Protein AF-A0A8T3BP87-F1 (afdb_monomer)

Solvent-accessible surface area (backbone atoms only — not comparable to full-atom values): 8885 Å² total; per-residue (Å²): 131,58,78,63,38,77,71,36,79,72,43,62,75,52,90,51,88,83,46,49,56,60,69,46,53,50,45,48,49,51,50,38,50,46,44,15,36,60,23,43,55,76,64,40,31,77,80,63,42,94,50,55,74,57,19,2,30,61,38,11,56,74,71,75,39,43,70,34,3,52,50,24,36,51,48,32,53,51,50,48,52,49,54,50,50,51,49,54,54,51,51,50,51,50,53,54,55,47,45,76,78,42,85,80,66,79,54,71,74,47,60,72,61,37,54,42,72,80,71,72,44,71,96,67,64,73,67,73,81,76,49,75,87,49,60,91,81,73,55,71,95,72,69,65,69,68,63,62,64,77,73,109

InterPro domains:
  IPR001905 Ammonium transporter [PTHR43029] (1-136)
  IPR024041 Ammonium transporter AmtB-like domain [PF00909] (8-124)
  IPR029020 Ammonium/urea transporter [G3DSA:1.10.3430.10] (1-128)

Radius of gyration: 25.68 Å; Cα contacts (8 Å, |Δi|>4): 121; chains: 1; bounding box: 67×38×53 Å

Sequence (152 aa):
MMVLHKRIRFLKKIDDTLAIFHTHGVAGALGGLLMGLLADSKLTKLFFGDDPKFIGLVFGLKDGRVGAGFRQMGLQVVGILFVVALNVVVTTAICVGIRMVVELRLREEELVVGDDAIHGEDVYAVWGDGETYERSVHGHEGFDEVKDEEMM

Secondary structure (DSSP, 8-state):
--HHHHH-TTGGGS--TTSHIIIIIIHHHHHHHHHHHH--HHHHHHHH-S-GGG--HHHHHHTT-HHHHHHHHHHHHHHHHHHHHHHHHHHHHHHHHHHTTS-SS--HHHHHHTHHHHHS--SS-TTTTS----HHHH--TTSSHHHHHTT-

Organism: Dendrobium nobile (NCBI:txid94219)

Structure (mmCIF, N/CA/C/O backbone):
data_AF-A0A8T3BP87-F1
#
_entry.id   AF-A0A8T3BP87-F1
#
loop_
_atom_site.group_PDB
_atom_site.id
_atom_site.type_symbol
_atom_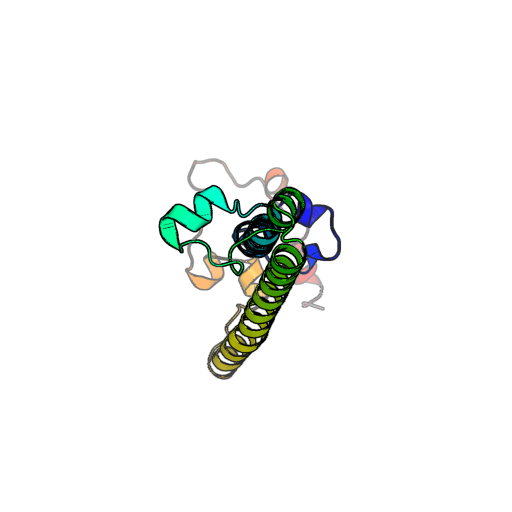site.label_atom_id
_atom_site.label_alt_id
_atom_site.label_comp_id
_atom_site.label_asym_id
_atom_site.label_entity_id
_atom_site.label_seq_id
_atom_site.pdbx_PDB_ins_code
_atom_site.Cartn_x
_atom_site.Cartn_y
_atom_site.Cartn_z
_atom_site.occupancy
_atom_site.B_iso_or_equiv
_atom_site.auth_seq_id
_atom_site.auth_comp_id
_atom_site.auth_asym_id
_atom_site.auth_atom_id
_atom_site.pdbx_PDB_model_num
ATOM 1 N N . MET A 1 1 ? 16.707 7.776 -2.586 1.00 63.88 1 MET A N 1
ATOM 2 C CA . MET A 1 1 ? 16.443 6.645 -1.657 1.00 63.88 1 MET A CA 1
ATOM 3 C C . MET A 1 1 ? 16.227 7.141 -0.221 1.00 63.88 1 MET A C 1
ATOM 5 O O . MET A 1 1 ? 17.088 7.843 0.306 1.00 63.88 1 MET A O 1
ATOM 9 N N . MET A 1 2 ? 15.104 6.789 0.419 1.00 75.06 2 MET A N 1
ATOM 10 C CA . MET A 1 2 ? 14.774 7.221 1.793 1.00 75.06 2 MET A CA 1
ATOM 11 C C . MET A 1 2 ? 15.755 6.688 2.858 1.00 75.06 2 MET A C 1
ATOM 13 O O . MET A 1 2 ? 16.370 5.635 2.683 1.00 75.06 2 MET A O 1
ATOM 17 N N . VAL A 1 3 ? 15.841 7.359 4.016 1.00 82.00 3 VAL A N 1
ATOM 18 C CA . VAL A 1 3 ? 16.720 6.962 5.143 1.00 82.00 3 VAL A CA 1
ATOM 19 C C . VAL A 1 3 ? 16.483 5.509 5.578 1.00 82.00 3 VAL A C 1
ATOM 21 O O . VAL A 1 3 ? 17.438 4.770 5.817 1.00 82.00 3 VAL A O 1
ATOM 24 N N . LEU A 1 4 ? 15.221 5.071 5.632 1.00 78.69 4 LEU A N 1
ATOM 25 C CA . LEU A 1 4 ? 14.865 3.711 6.045 1.00 78.69 4 LEU A CA 1
ATOM 26 C C . LEU A 1 4 ? 15.260 2.652 4.999 1.00 78.69 4 LEU A C 1
ATOM 28 O O . LEU A 1 4 ? 15.739 1.577 5.361 1.00 78.69 4 LEU A O 1
ATOM 32 N N . HIS A 1 5 ? 15.156 2.990 3.710 1.00 81.50 5 HIS A N 1
ATOM 33 C CA . HIS A 1 5 ? 15.584 2.135 2.599 1.00 81.50 5 HIS A CA 1
ATOM 34 C C . HIS A 1 5 ? 17.097 1.863 2.636 1.00 81.50 5 HIS A C 1
ATOM 36 O O . HIS A 1 5 ? 17.538 0.765 2.311 1.00 81.50 5 HIS A O 1
ATOM 42 N N . LYS A 1 6 ? 17.902 2.813 3.134 1.00 80.75 6 LYS A N 1
ATOM 43 C CA . LYS A 1 6 ? 19.348 2.607 3.332 1.00 80.75 6 LYS A CA 1
ATOM 44 C C . LYS A 1 6 ? 19.668 1.629 4.470 1.00 80.75 6 LYS A C 1
ATOM 46 O O . LYS A 1 6 ? 20.697 0.955 4.418 1.00 80.75 6 LYS A O 1
ATOM 51 N N . ARG A 1 7 ? 18.804 1.540 5.489 1.00 85.88 7 ARG A N 1
ATOM 52 C CA . ARG A 1 7 ? 19.046 0.761 6.719 1.00 85.88 7 ARG A CA 1
ATOM 53 C C . ARG A 1 7 ? 18.445 -0.646 6.694 1.00 85.88 7 ARG A C 1
ATOM 55 O O . ARG A 1 7 ? 19.005 -1.545 7.312 1.00 85.88 7 ARG A O 1
ATOM 62 N N . ILE A 1 8 ? 17.339 -0.864 5.981 1.00 87.88 8 ILE A N 1
ATOM 63 C CA . ILE A 1 8 ? 16.624 -2.149 5.976 1.00 87.88 8 ILE A CA 1
ATOM 64 C C . ILE A 1 8 ? 16.945 -2.936 4.700 1.00 87.88 8 ILE A C 1
ATOM 66 O O . ILE A 1 8 ? 16.609 -2.511 3.599 1.00 87.88 8 ILE A O 1
ATOM 70 N N . ARG A 1 9 ? 17.541 -4.132 4.846 1.00 87.94 9 ARG A N 1
ATOM 71 C CA . ARG A 1 9 ? 17.940 -5.002 3.715 1.00 87.94 9 ARG A CA 1
ATOM 72 C C . ARG A 1 9 ? 16.800 -5.330 2.752 1.00 87.94 9 ARG A C 1
ATOM 74 O O . ARG A 1 9 ? 17.039 -5.412 1.556 1.00 87.94 9 ARG A O 1
ATOM 81 N N . PHE A 1 10 ? 15.591 -5.543 3.264 1.00 85.31 10 PHE A N 1
ATOM 82 C CA . PHE A 1 10 ? 14.427 -5.839 2.430 1.00 85.31 10 PHE A CA 1
ATOM 83 C C . PHE A 1 10 ? 14.032 -4.642 1.557 1.00 85.31 10 PHE A C 1
ATOM 85 O O . PHE A 1 10 ? 13.843 -4.801 0.358 1.00 85.31 10 PHE A O 1
ATOM 92 N N . LEU A 1 11 ? 14.001 -3.439 2.138 1.00 82.88 11 LEU A N 1
ATOM 93 C CA . LEU A 1 11 ? 13.643 -2.218 1.417 1.00 82.88 11 LEU A CA 1
ATOM 94 C C . LEU A 1 11 ? 14.664 -1.856 0.333 1.00 82.88 11 LEU A C 1
ATOM 96 O O . LEU A 1 11 ? 14.293 -1.241 -0.652 1.00 82.88 11 LEU A O 1
ATOM 100 N N . LYS A 1 12 ? 15.924 -2.301 0.435 1.00 84.88 12 LYS A N 1
ATOM 101 C CA . LYS A 1 12 ? 16.904 -2.141 -0.657 1.00 84.88 12 LYS A CA 1
ATOM 102 C C . LYS A 1 12 ? 16.531 -2.867 -1.950 1.00 84.88 12 LYS A C 1
ATOM 104 O O . LYS A 1 12 ? 17.091 -2.546 -2.987 1.00 84.88 12 LYS A O 1
ATOM 109 N N . LYS A 1 13 ? 15.629 -3.849 -1.886 1.00 84.94 13 LYS A N 1
ATOM 110 C CA . LYS A 1 13 ? 15.122 -4.564 -3.064 1.00 84.94 13 LYS A CA 1
ATOM 111 C C . LYS A 1 13 ? 13.893 -3.896 -3.683 1.00 84.94 13 LYS A C 1
ATOM 113 O O . LYS A 1 13 ? 13.414 -4.372 -4.705 1.00 84.94 13 LYS A O 1
ATOM 118 N N . ILE A 1 14 ? 13.354 -2.863 -3.038 1.00 83.69 14 ILE A N 1
ATOM 119 C CA . ILE A 1 14 ? 12.188 -2.124 -3.509 1.00 83.69 14 ILE A CA 1
ATOM 120 C C . ILE A 1 14 ? 12.693 -0.815 -4.102 1.00 83.69 14 ILE A C 1
ATOM 122 O O . ILE A 1 14 ? 13.243 0.028 -3.391 1.00 83.69 14 ILE A O 1
ATOM 126 N N . ASP A 1 15 ? 12.504 -0.665 -5.407 1.00 83.94 15 ASP A N 1
ATOM 127 C CA . ASP A 1 15 ? 12.805 0.571 -6.116 1.00 83.94 15 ASP A CA 1
ATOM 128 C C . ASP A 1 15 ? 11.631 1.556 -5.977 1.00 83.94 15 ASP A C 1
ATOM 130 O O . ASP A 1 15 ? 10.726 1.618 -6.806 1.00 83.94 15 ASP A O 1
ATOM 134 N N . ASP A 1 16 ? 11.590 2.258 -4.840 1.00 85.06 16 ASP A N 1
ATOM 135 C CA . ASP A 1 16 ? 10.548 3.233 -4.491 1.00 85.06 16 ASP A CA 1
ATOM 136 C C . ASP A 1 16 ? 10.978 4.658 -4.888 1.00 85.06 16 ASP A C 1
ATOM 138 O O . ASP A 1 16 ? 11.318 5.489 -4.037 1.00 85.06 16 ASP A O 1
ATOM 142 N N . THR A 1 17 ? 11.015 4.921 -6.197 1.00 84.12 17 THR A N 1
ATOM 143 C CA . THR A 1 17 ? 11.550 6.157 -6.806 1.00 84.12 17 THR A CA 1
ATOM 144 C C . THR A 1 17 ? 10.897 7.432 -6.266 1.00 84.12 17 THR A C 1
ATOM 146 O O . THR A 1 17 ? 11.592 8.387 -5.921 1.00 84.12 17 THR A O 1
ATOM 149 N N . LEU A 1 1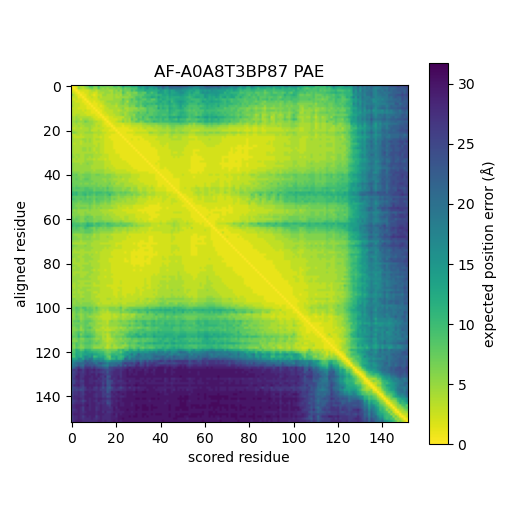8 ? 9.570 7.423 -6.116 1.00 87.00 18 LEU A N 1
ATOM 150 C CA . LEU A 1 18 ? 8.763 8.558 -5.647 1.00 87.00 18 LEU A CA 1
ATOM 151 C C . LEU A 1 18 ? 8.263 8.397 -4.200 1.00 87.00 18 LEU A C 1
ATOM 153 O O . LEU A 1 18 ? 7.347 9.100 -3.775 1.00 87.00 18 LEU A O 1
ATOM 157 N N . ALA A 1 19 ? 8.852 7.475 -3.430 1.00 88.31 19 ALA A N 1
ATOM 158 C CA . ALA A 1 19 ? 8.443 7.159 -2.058 1.00 88.31 19 ALA A CA 1
ATOM 159 C C . ALA A 1 19 ? 6.958 6.742 -1.911 1.00 88.31 19 ALA A C 1
ATOM 161 O O . ALA A 1 19 ? 6.367 6.909 -0.837 1.00 88.31 19 ALA A O 1
ATOM 162 N N . ILE A 1 20 ? 6.330 6.227 -2.974 1.00 90.69 20 ILE A N 1
ATOM 163 C CA . ILE A 1 20 ? 4.905 5.867 -3.033 1.00 90.69 20 ILE A CA 1
ATOM 164 C C . ILE A 1 20 ? 4.612 4.705 -2.085 1.00 90.69 20 ILE A C 1
ATOM 166 O O . ILE A 1 20 ? 3.613 4.739 -1.360 1.00 90.69 20 ILE A O 1
ATOM 170 N N . PHE A 1 21 ? 5.484 3.697 -2.023 1.00 88.69 21 PHE A N 1
ATOM 171 C CA . PHE A 1 21 ? 5.258 2.544 -1.151 1.00 88.69 21 PHE A CA 1
ATOM 172 C C . PHE A 1 21 ? 5.197 2.962 0.324 1.00 88.69 21 PHE A C 1
ATOM 174 O O . PHE A 1 21 ? 4.282 2.560 1.046 1.00 88.69 21 PHE A O 1
ATOM 181 N N . HIS A 1 22 ? 6.117 3.821 0.770 1.00 86.69 22 HIS A N 1
ATOM 182 C CA . HIS A 1 22 ? 6.098 4.337 2.140 1.00 86.69 22 HIS A CA 1
ATOM 183 C C . HIS A 1 22 ? 4.919 5.292 2.395 1.00 86.69 22 HIS A C 1
ATOM 185 O O . HIS A 1 22 ? 4.183 5.130 3.370 1.00 86.69 22 HIS A O 1
ATOM 191 N N . THR A 1 23 ? 4.744 6.300 1.538 1.00 91.44 23 THR A N 1
ATOM 192 C CA . THR A 1 23 ? 3.786 7.395 1.779 1.00 91.44 23 THR A CA 1
ATOM 193 C C . THR A 1 23 ? 2.332 7.013 1.528 1.00 91.44 23 THR A C 1
ATOM 195 O O . THR A 1 23 ? 1.452 7.634 2.112 1.00 91.44 23 THR A O 1
ATOM 198 N N . HIS A 1 24 ? 2.069 5.988 0.717 1.00 93.81 24 HIS A N 1
ATOM 199 C CA . HIS A 1 24 ? 0.713 5.542 0.397 1.00 93.81 24 HIS A CA 1
ATOM 200 C C . HIS A 1 24 ? 0.461 4.127 0.913 1.00 93.81 24 HIS A C 1
ATOM 202 O O . HIS A 1 24 ? -0.486 3.913 1.665 1.00 93.81 24 HIS A O 1
ATOM 208 N N . GLY A 1 25 ? 1.324 3.165 0.567 1.00 93.00 25 GLY A N 1
ATOM 209 C CA . GLY A 1 25 ? 1.143 1.760 0.946 1.00 93.00 25 GLY A CA 1
ATOM 210 C C . GLY A 1 25 ? 1.192 1.546 2.461 1.00 93.00 25 GLY A C 1
ATOM 211 O O . GLY A 1 25 ? 0.216 1.102 3.070 1.00 93.00 25 GLY A O 1
ATOM 212 N N . VAL A 1 26 ? 2.315 1.908 3.087 1.00 92.44 26 VAL A N 1
ATOM 213 C CA . VAL A 1 26 ? 2.504 1.760 4.541 1.00 92.44 26 VAL A CA 1
ATOM 214 C C . VAL A 1 26 ? 1.577 2.697 5.316 1.00 92.44 26 VAL A C 1
ATOM 216 O O . VAL A 1 26 ? 0.913 2.259 6.258 1.00 92.44 26 VAL A O 1
ATOM 219 N N . ALA A 1 27 ? 1.488 3.967 4.911 1.00 94.94 27 ALA A N 1
ATOM 220 C CA . ALA A 1 27 ? 0.622 4.942 5.572 1.00 94.94 27 ALA A CA 1
ATOM 221 C C . ALA A 1 27 ? -0.866 4.552 5.501 1.00 94.94 27 ALA A C 1
ATOM 223 O O . ALA A 1 27 ? -1.572 4.641 6.505 1.00 94.94 27 ALA A O 1
ATOM 224 N N . GLY A 1 28 ? -1.336 4.065 4.350 1.00 97.06 28 GLY A N 1
ATOM 225 C CA . GLY A 1 28 ? -2.710 3.604 4.157 1.00 97.06 28 GLY A CA 1
ATOM 226 C C . GLY A 1 28 ? -3.040 2.375 5.002 1.00 97.06 28 GLY A C 1
ATOM 227 O O . GLY A 1 28 ? -4.081 2.347 5.660 1.00 97.06 28 GLY A O 1
ATOM 228 N N . ALA A 1 29 ? -2.136 1.391 5.064 1.00 97.75 29 ALA A N 1
ATOM 229 C CA . ALA A 1 29 ? -2.307 0.223 5.928 1.00 97.75 29 ALA A CA 1
ATOM 230 C C . ALA A 1 29 ? -2.372 0.620 7.412 1.00 97.75 29 ALA A C 1
ATOM 232 O O . ALA A 1 29 ? -3.270 0.182 8.134 1.00 97.75 29 ALA A O 1
ATOM 233 N N . LEU A 1 30 ? -1.470 1.501 7.860 1.00 98.00 30 LEU A N 1
ATOM 234 C CA . LEU A 1 30 ? -1.492 2.031 9.223 1.00 98.00 30 LEU A CA 1
ATOM 235 C C . LEU A 1 30 ? -2.798 2.782 9.513 1.00 98.00 30 LEU A C 1
ATOM 237 O O . LEU A 1 30 ? -3.420 2.538 10.544 1.00 98.00 30 LEU A O 1
ATOM 241 N N . GLY A 1 31 ? -3.251 3.643 8.599 1.00 98.06 31 GLY A N 1
ATOM 242 C CA . GLY A 1 31 ? -4.526 4.352 8.722 1.00 98.06 31 GLY A CA 1
ATOM 243 C C . GLY A 1 31 ? -5.721 3.400 8.832 1.00 98.06 31 GLY A C 1
ATOM 244 O O . GLY A 1 31 ? -6.578 3.582 9.697 1.00 98.06 31 GLY A O 1
ATOM 245 N N . GLY A 1 32 ? -5.745 2.335 8.026 1.00 97.75 32 GLY A N 1
ATOM 246 C CA . GLY A 1 32 ? -6.765 1.289 8.095 1.00 97.75 32 GLY A CA 1
ATOM 247 C C . GLY A 1 32 ? -6.791 0.577 9.451 1.00 97.75 32 GLY A C 1
ATOM 248 O O . GLY A 1 32 ? -7.861 0.434 10.047 1.00 97.75 32 GLY A O 1
ATOM 249 N N . LEU A 1 33 ? -5.627 0.188 9.977 1.00 98.31 33 LEU A N 1
ATOM 250 C CA . LEU A 1 33 ? -5.513 -0.430 11.303 1.00 98.31 33 LEU A CA 1
ATOM 251 C C . LEU A 1 33 ? -5.942 0.523 12.424 1.00 98.31 33 LEU A C 1
ATOM 253 O O . LEU A 1 33 ? -6.680 0.124 13.325 1.00 98.31 33 LEU A O 1
ATOM 257 N N . LEU A 1 34 ? -5.525 1.790 12.354 1.00 98.25 34 LEU A N 1
ATOM 258 C CA . LEU A 1 34 ? -5.916 2.812 13.324 1.00 98.25 34 LEU A CA 1
ATOM 259 C C . LEU A 1 34 ? -7.422 3.071 13.298 1.00 98.25 34 LEU A C 1
ATOM 261 O O . LEU A 1 34 ? -8.011 3.230 14.363 1.00 98.25 34 LEU A O 1
ATOM 265 N N . MET A 1 35 ? -8.067 3.044 12.128 1.00 96.81 35 MET A N 1
ATOM 266 C CA . MET A 1 35 ? -9.528 3.117 12.039 1.00 96.81 35 MET A CA 1
ATOM 267 C C . MET A 1 35 ? -10.176 1.937 12.772 1.00 96.81 35 MET A C 1
ATOM 269 O O . MET A 1 35 ? -11.046 2.140 13.618 1.00 96.81 35 MET A O 1
ATOM 273 N N . GLY A 1 36 ? -9.699 0.712 12.532 1.00 97.06 36 GLY A N 1
ATOM 274 C CA . GLY A 1 36 ? -10.208 -0.477 13.221 1.00 97.06 36 GLY A CA 1
ATOM 275 C C . GLY A 1 36 ? -10.048 -0.414 14.740 1.00 97.06 36 GLY A C 1
ATOM 276 O O . GLY A 1 36 ? -10.853 -0.982 15.477 1.00 97.06 36 GLY A O 1
ATOM 277 N N . LEU A 1 37 ? -9.035 0.307 15.219 1.00 97.81 37 LEU A N 1
ATOM 278 C CA . LEU A 1 37 ? -8.741 0.455 16.638 1.00 97.81 37 LEU A CA 1
ATOM 279 C C . LEU A 1 37 ? -9.531 1.603 17.285 1.00 97.81 37 LEU A C 1
ATOM 281 O O . LEU A 1 37 ? -10.042 1.443 18.394 1.00 97.81 37 LEU A O 1
ATOM 285 N N . LEU A 1 38 ? -9.624 2.749 16.608 1.00 97.69 38 LEU A N 1
ATOM 286 C CA . LEU A 1 38 ? -9.998 4.043 17.187 1.00 97.69 38 LEU A CA 1
ATOM 287 C C . LEU A 1 38 ? -11.306 4.626 16.637 1.00 97.69 38 LEU A C 1
ATOM 289 O O . LEU A 1 38 ? -11.629 5.766 16.962 1.00 97.69 38 LEU A O 1
ATOM 293 N N . ALA A 1 39 ? -12.069 3.896 15.823 1.00 96.81 39 ALA A N 1
ATOM 294 C CA . ALA A 1 39 ? -13.374 4.380 15.382 1.00 96.81 39 ALA A CA 1
ATOM 295 C C . ALA A 1 39 ? -14.330 4.565 16.580 1.00 96.81 39 ALA A C 1
ATOM 297 O O . ALA A 1 39 ? -14.766 3.600 17.211 1.00 96.81 39 ALA A O 1
ATOM 298 N N . ASP A 1 40 ? -14.620 5.827 16.904 1.00 95.88 40 ASP A N 1
ATOM 299 C CA . ASP A 1 40 ? -15.470 6.229 18.025 1.00 95.88 40 ASP A CA 1
ATOM 300 C C . ASP A 1 40 ? -16.950 6.000 17.682 1.00 95.88 40 ASP A C 1
ATOM 302 O O . ASP A 1 40 ? -17.457 6.481 16.662 1.00 95.88 40 ASP A O 1
ATOM 306 N N . SER A 1 41 ? -17.658 5.272 18.544 1.00 93.38 41 SER A N 1
ATOM 307 C CA . SER A 1 41 ? -19.083 4.962 18.398 1.00 93.38 41 SER A CA 1
ATOM 308 C C . SER A 1 41 ? -19.964 6.216 18.373 1.00 93.38 41 SER A C 1
ATOM 310 O O . SER A 1 41 ? -20.948 6.266 17.637 1.00 93.38 41 SER A O 1
ATOM 312 N N . LYS A 1 42 ? -19.607 7.269 19.118 1.00 94.19 42 LYS A N 1
ATOM 313 C CA . LYS A 1 42 ? -20.358 8.533 19.154 1.00 94.19 42 LYS A CA 1
ATOM 314 C C . LYS A 1 42 ? -20.220 9.296 17.847 1.00 94.19 42 LYS A C 1
ATOM 316 O O . LYS A 1 42 ? -21.207 9.845 17.370 1.00 94.19 42 LYS A O 1
ATOM 321 N N . LEU A 1 43 ? -19.015 9.319 17.274 1.00 94.88 43 LEU A N 1
ATOM 322 C CA . LEU A 1 43 ? -18.747 10.009 16.011 1.00 94.88 43 LEU A CA 1
ATOM 323 C C . LEU A 1 43 ? -19.344 9.251 14.827 1.00 94.88 43 LEU A C 1
ATOM 325 O O . LEU A 1 43 ? -20.004 9.844 13.980 1.00 94.88 43 LEU A O 1
ATOM 329 N N . THR A 1 44 ? -19.159 7.934 14.786 1.00 94.50 44 THR A N 1
ATOM 330 C CA . THR A 1 44 ? -19.698 7.087 13.710 1.00 94.50 44 THR A CA 1
ATOM 331 C C . THR A 1 44 ? -21.224 7.102 13.692 1.00 94.50 44 THR A C 1
ATOM 333 O O . THR A 1 44 ? -21.818 7.161 12.615 1.00 94.50 44 THR A O 1
ATOM 336 N N . LYS A 1 45 ? -21.866 7.198 14.862 1.00 94.75 45 LYS A N 1
ATOM 337 C CA . LYS A 1 45 ? -23.319 7.353 14.982 1.00 94.75 45 LYS A CA 1
ATOM 338 C C . LYS A 1 45 ? -23.887 8.606 14.320 1.00 94.75 45 LYS A C 1
ATOM 340 O O . LYS A 1 45 ? -25.031 8.563 13.873 1.00 94.75 45 LYS A O 1
ATOM 345 N N . LEU A 1 46 ? -23.110 9.685 14.207 1.00 95.75 46 LEU A N 1
ATOM 346 C CA . LEU A 1 46 ? -23.549 10.911 13.528 1.00 95.75 46 LEU A CA 1
ATOM 347 C C . LEU A 1 46 ? -23.800 10.695 12.029 1.00 95.75 46 LEU A C 1
ATOM 349 O O . LEU A 1 46 ? -24.640 11.381 11.455 1.00 95.75 46 LEU A O 1
ATOM 353 N N . PHE A 1 47 ? -23.099 9.743 11.408 1.00 93.50 47 PHE A N 1
ATOM 354 C CA . PHE A 1 47 ? -23.160 9.496 9.964 1.00 93.50 47 PHE A CA 1
ATOM 355 C C . PHE A 1 47 ? -23.851 8.180 9.606 1.00 93.50 47 PHE A C 1
ATOM 357 O O . PHE A 1 47 ? -24.499 8.088 8.567 1.00 93.50 47 PHE A O 1
ATOM 364 N N . PHE A 1 48 ? -23.723 7.163 10.460 1.00 93.31 48 PHE A N 1
ATOM 365 C CA . PHE A 1 48 ? -24.136 5.791 10.156 1.00 93.31 48 PHE A CA 1
ATOM 366 C C . PHE A 1 48 ? -25.177 5.228 11.134 1.00 93.31 48 PHE A C 1
ATOM 368 O O . PHE A 1 48 ? -25.554 4.062 11.027 1.00 93.31 48 PHE A O 1
ATOM 375 N N . GLY A 1 49 ? -25.661 6.036 12.084 1.00 92.38 49 GLY A N 1
ATOM 376 C CA . GLY A 1 49 ? -26.539 5.564 13.155 1.00 92.38 49 GLY A CA 1
ATOM 377 C C . GLY A 1 49 ? -25.827 4.612 14.124 1.00 92.38 49 GLY A C 1
ATOM 378 O O . GLY A 1 49 ? -24.609 4.467 14.101 1.00 92.38 49 GLY A O 1
ATOM 379 N N . ASP A 1 50 ? -26.575 3.955 15.013 1.00 91.44 50 ASP A N 1
ATOM 380 C CA . ASP A 1 50 ? -26.000 3.041 16.018 1.00 91.44 50 ASP A CA 1
ATOM 381 C C . ASP A 1 50 ? -25.647 1.655 15.432 1.00 91.44 50 ASP A C 1
ATOM 383 O O . ASP A 1 50 ? -25.969 0.623 16.020 1.00 91.44 50 ASP A O 1
ATOM 387 N N . ASP A 1 51 ? -25.032 1.614 14.242 1.00 93.31 51 ASP A N 1
ATOM 388 C CA . ASP A 1 51 ? -24.609 0.364 13.604 1.00 93.31 51 ASP A CA 1
ATOM 389 C C . ASP A 1 51 ? -23.289 -0.128 14.241 1.00 93.31 51 ASP A C 1
ATOM 391 O O . ASP A 1 51 ? -22.250 0.535 14.127 1.00 93.31 51 ASP A O 1
ATOM 395 N N . PRO A 1 52 ? -23.279 -1.312 14.888 1.00 90.94 52 PRO A N 1
ATOM 396 C CA . PRO A 1 52 ? -22.085 -1.851 15.535 1.00 90.94 52 PRO A CA 1
ATOM 397 C C . PRO A 1 52 ? -20.934 -2.120 14.559 1.00 90.94 52 PRO A C 1
ATOM 399 O O . PRO A 1 52 ? -19.793 -2.262 14.992 1.00 90.94 52 PRO A O 1
ATOM 402 N N . LYS A 1 53 ? -21.182 -2.183 13.247 1.00 93.81 53 LYS A N 1
ATOM 403 C CA . LYS A 1 53 ? -20.135 -2.435 12.250 1.00 93.81 53 LYS A CA 1
ATOM 404 C C . LYS A 1 53 ? -19.056 -1.360 12.219 1.00 93.81 53 LYS A C 1
ATOM 406 O O . LYS A 1 53 ? -17.965 -1.673 11.769 1.00 93.81 53 LYS A O 1
ATOM 411 N N . PHE A 1 54 ? -19.341 -0.138 12.660 1.00 94.62 54 PHE A N 1
ATOM 412 C CA . PHE A 1 54 ? -18.405 0.984 12.557 1.00 94.62 54 PHE A CA 1
ATOM 413 C C . PHE A 1 54 ? -17.661 1.280 13.863 1.00 94.62 54 PHE A C 1
ATOM 415 O O . PHE A 1 54 ? -16.965 2.284 13.951 1.00 94.62 54 PHE A O 1
ATOM 422 N N . ILE A 1 55 ? -17.774 0.420 14.876 1.00 96.50 55 ILE A N 1
ATOM 423 C CA . ILE A 1 55 ? -17.156 0.642 16.186 1.00 96.50 55 ILE A CA 1
ATOM 424 C C . ILE A 1 55 ? -15.755 0.027 16.215 1.00 96.50 55 ILE A C 1
ATOM 426 O O . ILE A 1 55 ? -15.589 -1.169 15.978 1.00 96.50 55 ILE A O 1
ATOM 430 N N . GLY A 1 56 ? -14.749 0.837 16.539 1.00 97.38 56 GLY A N 1
ATOM 431 C CA . GLY A 1 56 ? -13.362 0.398 16.678 1.00 97.38 56 GLY A CA 1
ATOM 432 C C . GLY A 1 56 ? -13.104 -0.310 18.007 1.00 97.38 56 GLY A C 1
ATOM 433 O O . GLY A 1 56 ? -13.856 -0.149 18.966 1.00 97.38 56 GLY A O 1
ATOM 434 N N . LEU A 1 57 ? -12.030 -1.095 18.098 1.00 97.56 57 LEU A N 1
ATOM 435 C CA . LEU A 1 57 ? -11.768 -1.969 19.248 1.00 97.56 57 LEU A CA 1
ATOM 436 C C . LEU A 1 57 ? -11.669 -1.237 20.596 1.00 97.56 57 LEU A C 1
ATOM 438 O O . LEU A 1 57 ? -12.249 -1.706 21.575 1.00 97.56 57 LEU A O 1
ATOM 442 N N . VAL A 1 58 ? -10.995 -0.086 20.665 1.00 97.50 58 VAL A N 1
ATOM 443 C CA . VAL A 1 58 ? -10.853 0.677 21.921 1.00 97.50 58 VAL A CA 1
ATOM 444 C C . VAL A 1 58 ? -12.210 1.159 22.430 1.00 97.50 58 VAL A C 1
ATOM 446 O O . VAL A 1 58 ? -12.488 1.074 23.625 1.00 97.50 58 VAL A O 1
ATOM 449 N N . PHE A 1 59 ? -13.070 1.642 21.536 1.00 95.75 59 PHE A N 1
ATOM 450 C CA . PHE A 1 59 ? -14.402 2.124 21.901 1.00 95.75 59 PHE A CA 1
ATOM 451 C C . PHE A 1 59 ? -15.384 0.973 22.114 1.00 95.75 59 PHE A C 1
ATOM 453 O O . PHE A 1 59 ? -16.161 1.008 23.058 1.00 95.75 59 PHE A O 1
ATOM 460 N N . GLY A 1 60 ? -15.263 -0.116 21.354 1.00 95.44 60 GLY A N 1
ATOM 461 C CA . GLY A 1 60 ? -15.994 -1.356 21.599 1.00 95.44 60 GLY A CA 1
ATOM 462 C C . GLY A 1 60 ? -15.711 -1.935 22.988 1.00 95.44 60 GLY A C 1
ATOM 463 O O . GLY A 1 60 ? -16.635 -2.405 23.646 1.00 95.44 60 GLY A O 1
ATOM 464 N N . LEU A 1 61 ? -14.469 -1.852 23.478 1.00 95.94 61 LEU A N 1
ATOM 465 C CA . LEU A 1 61 ? -14.123 -2.212 24.859 1.00 95.94 61 LEU A CA 1
ATOM 466 C C . LEU A 1 61 ? -14.781 -1.286 25.888 1.00 95.94 61 LEU A C 1
ATOM 468 O O . LEU A 1 61 ? -15.335 -1.773 26.871 1.00 95.94 61 LEU A O 1
ATOM 472 N N . LYS A 1 62 ? -14.759 0.030 25.652 1.00 95.06 62 LYS A N 1
ATOM 473 C CA . LYS A 1 62 ? -15.368 1.027 26.551 1.00 95.06 62 LYS A CA 1
ATOM 474 C C . LYS A 1 62 ? -16.894 0.926 26.620 1.00 95.06 62 LYS A C 1
ATOM 476 O O . LYS A 1 62 ? -17.458 1.073 27.698 1.00 95.06 62 LYS A O 1
ATOM 481 N N . ASP A 1 63 ? -17.541 0.640 25.496 1.00 91.50 63 ASP A N 1
ATOM 482 C CA . ASP A 1 63 ? -19.002 0.632 25.363 1.00 91.50 63 ASP A CA 1
ATOM 483 C C . ASP A 1 63 ? -19.623 -0.752 25.637 1.00 91.50 63 ASP A C 1
ATOM 485 O O . ASP A 1 63 ? -20.821 -0.951 25.431 1.00 91.50 63 ASP A O 1
ATOM 489 N N . GLY A 1 64 ? -18.821 -1.743 26.049 1.00 93.50 64 GLY A N 1
ATOM 490 C CA . GLY A 1 64 ? -19.282 -3.119 26.279 1.00 93.50 64 GLY A CA 1
ATOM 491 C C . GLY A 1 64 ? -19.632 -3.892 24.998 1.00 93.50 64 GLY A C 1
ATOM 492 O O . GLY A 1 64 ? -20.267 -4.943 25.054 1.00 93.50 64 GLY A O 1
ATOM 493 N N . ARG A 1 65 ? -19.205 -3.402 23.829 1.00 94.06 65 ARG A N 1
ATOM 494 C CA . ARG A 1 65 ? -19.440 -3.972 22.489 1.00 94.06 65 ARG A CA 1
ATOM 495 C C . ARG A 1 65 ? -18.159 -4.567 21.895 1.00 94.06 65 ARG A C 1
ATOM 497 O O . ARG A 1 65 ? -17.835 -4.364 20.726 1.00 94.06 65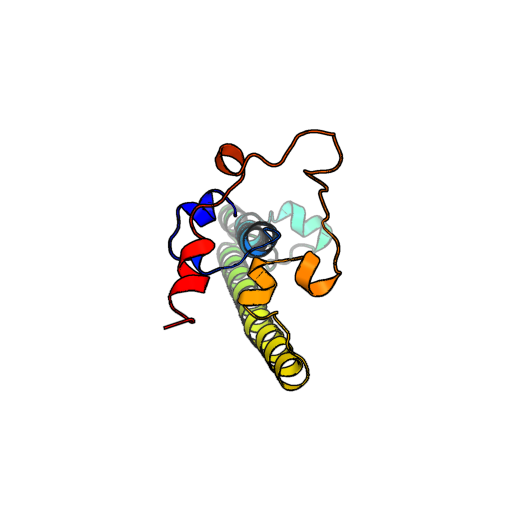 ARG A O 1
ATOM 504 N N . VAL A 1 66 ? -17.418 -5.327 22.697 1.00 94.62 66 VAL A N 1
ATOM 505 C CA . VAL A 1 66 ? -16.077 -5.839 22.352 1.00 94.62 66 VAL A CA 1
ATOM 506 C C . VAL A 1 66 ? -16.068 -6.657 21.055 1.00 94.62 66 VAL A C 1
ATOM 508 O O . VAL A 1 66 ? -15.173 -6.501 20.226 1.00 94.62 66 VAL A O 1
ATOM 511 N N . GLY A 1 67 ? -17.095 -7.487 20.841 1.00 96.12 67 GLY A N 1
ATOM 512 C CA . GLY A 1 67 ? -17.225 -8.294 19.623 1.00 96.12 67 GLY A CA 1
ATOM 513 C C . GLY A 1 67 ? -17.336 -7.454 18.346 1.00 96.12 67 GLY A C 1
ATOM 514 O O . GLY A 1 67 ? -16.780 -7.829 17.316 1.00 96.12 67 GLY A O 1
ATOM 515 N N . ALA A 1 68 ? -17.983 -6.287 18.422 1.00 95.50 68 ALA A N 1
ATOM 516 C CA . ALA A 1 68 ? -18.064 -5.342 17.311 1.00 95.50 68 ALA A CA 1
ATOM 517 C C . ALA A 1 68 ? -16.680 -4.761 16.977 1.00 95.50 68 ALA A C 1
ATOM 519 O O . ALA A 1 68 ? -16.270 -4.762 15.817 1.00 95.50 68 ALA A O 1
ATOM 520 N N . GLY A 1 69 ? -15.925 -4.389 18.014 1.00 96.81 69 GLY A N 1
ATOM 521 C CA . GLY A 1 69 ? -14.555 -3.900 17.900 1.00 96.81 69 GLY A CA 1
ATOM 522 C C . GLY A 1 69 ? -13.580 -4.905 17.277 1.00 96.81 69 GLY A C 1
ATOM 523 O O . GLY A 1 69 ? -12.841 -4.568 16.352 1.00 96.81 69 GLY A O 1
ATOM 524 N N . PHE A 1 70 ? -13.597 -6.165 17.729 1.00 97.31 70 PHE A N 1
ATOM 525 C CA . PHE A 1 70 ? -12.766 -7.222 17.131 1.00 97.31 70 PHE A CA 1
ATOM 526 C C . PHE A 1 70 ? -13.157 -7.518 15.686 1.00 97.31 70 PHE A C 1
ATOM 528 O O . PHE A 1 70 ? -12.281 -7.687 14.836 1.00 97.31 70 PHE A O 1
ATOM 535 N N . ARG A 1 71 ? -14.462 -7.549 15.393 1.00 97.25 71 ARG A N 1
ATOM 536 C CA . ARG A 1 71 ? -14.953 -7.702 14.023 1.00 97.25 71 ARG A CA 1
ATOM 537 C C . ARG A 1 71 ? -14.421 -6.579 13.134 1.00 97.25 71 ARG A C 1
ATOM 539 O O . ARG A 1 71 ? -13.962 -6.869 12.033 1.00 97.25 71 ARG A O 1
ATOM 546 N N . GLN A 1 72 ? -14.444 -5.333 13.604 1.00 97.44 72 GLN A N 1
ATOM 547 C CA . GLN A 1 72 ? -13.952 -4.200 12.827 1.00 97.44 72 GLN A CA 1
ATOM 548 C C . GLN A 1 72 ? -12.441 -4.280 12.583 1.00 97.44 72 GLN A C 1
ATOM 550 O O . GLN A 1 72 ? -12.008 -4.135 11.445 1.00 97.44 72 GLN A O 1
ATOM 555 N N . MET A 1 73 ? -11.639 -4.620 13.596 1.00 97.62 73 MET A N 1
ATOM 556 C CA . MET A 1 73 ? -10.205 -4.892 13.407 1.00 97.62 73 MET A CA 1
ATOM 557 C C . MET A 1 73 ? -9.950 -5.985 12.361 1.00 97.62 73 MET A C 1
ATOM 559 O O . MET A 1 73 ? -9.118 -5.807 11.471 1.00 97.62 73 MET A O 1
ATOM 563 N N . GLY A 1 74 ? -10.688 -7.096 12.438 1.00 97.50 74 GLY A N 1
ATOM 564 C CA . GLY A 1 74 ? -10.577 -8.189 11.473 1.00 97.50 74 GLY A CA 1
ATOM 565 C C . GLY A 1 74 ? -10.909 -7.746 10.048 1.00 97.50 74 GLY A C 1
ATOM 566 O O . GLY A 1 74 ? -10.169 -8.063 9.120 1.00 97.50 74 GLY A O 1
ATOM 567 N N . LEU A 1 75 ? -11.973 -6.959 9.872 1.00 97.81 75 LEU A N 1
ATOM 568 C CA . LEU A 1 75 ? -12.360 -6.429 8.563 1.00 97.81 75 LEU A CA 1
ATOM 569 C C . LEU A 1 75 ? -11.320 -5.468 7.985 1.00 97.81 75 LEU A C 1
ATOM 571 O O . LEU A 1 75 ? -11.041 -5.553 6.792 1.00 97.81 75 LEU A O 1
ATOM 575 N N . GLN A 1 76 ? -10.702 -4.615 8.805 1.00 98.19 76 GLN A N 1
ATOM 576 C CA . GLN A 1 76 ? -9.629 -3.735 8.334 1.00 98.19 76 GLN A CA 1
ATOM 577 C C . GLN A 1 76 ? -8.418 -4.540 7.851 1.00 98.19 76 GLN A C 1
ATOM 579 O O . GLN A 1 76 ? -7.877 -4.246 6.787 1.00 98.19 76 GLN A O 1
ATOM 584 N N . VAL A 1 77 ? -8.027 -5.596 8.573 1.00 98.38 77 VAL A N 1
ATOM 585 C CA . VAL A 1 77 ? -6.935 -6.486 8.146 1.00 98.38 77 VAL A CA 1
ATOM 586 C C . VAL A 1 77 ? -7.287 -7.206 6.843 1.00 98.38 77 VAL A C 1
ATOM 588 O O . VAL A 1 77 ? -6.484 -7.200 5.911 1.00 98.38 77 VAL A O 1
ATOM 591 N N . VAL A 1 78 ? -8.488 -7.784 6.743 1.00 98.50 78 VAL A N 1
ATOM 592 C CA . VAL A 1 78 ? -8.951 -8.458 5.518 1.00 98.50 78 VAL A CA 1
ATOM 593 C C . VAL A 1 78 ? -8.992 -7.487 4.339 1.00 98.50 78 VAL A C 1
ATOM 595 O O . VAL A 1 78 ? -8.529 -7.834 3.257 1.00 98.50 78 VAL A O 1
ATOM 598 N N . GLY A 1 79 ? -9.484 -6.264 4.546 1.00 98.31 79 GLY A N 1
ATOM 599 C CA . GLY A 1 79 ? -9.517 -5.220 3.524 1.00 98.31 79 GLY A CA 1
ATOM 600 C C . GLY A 1 79 ? -8.122 -4.840 3.029 1.00 98.31 79 GLY A C 1
ATOM 601 O O . GLY A 1 79 ? -7.895 -4.798 1.821 1.00 98.31 79 GLY A O 1
ATOM 602 N N . ILE A 1 80 ? -7.165 -4.640 3.942 1.00 98.38 80 ILE A N 1
ATOM 603 C CA . ILE A 1 80 ? -5.763 -4.364 3.591 1.00 98.38 80 ILE A CA 1
ATOM 604 C C . ILE A 1 80 ? -5.183 -5.519 2.765 1.00 98.38 80 ILE A C 1
ATOM 606 O O . ILE A 1 80 ? -4.632 -5.282 1.691 1.00 98.38 80 ILE A O 1
ATOM 610 N N . LEU A 1 81 ? -5.335 -6.766 3.224 1.00 98.31 81 LEU A N 1
ATOM 611 C CA . LEU A 1 81 ? -4.825 -7.942 2.511 1.00 98.31 81 LEU A CA 1
ATOM 612 C C . LEU A 1 81 ? -5.462 -8.101 1.128 1.00 98.31 81 LEU A C 1
ATOM 614 O O . LEU A 1 81 ? -4.760 -8.410 0.168 1.00 98.31 81 LEU A O 1
ATOM 618 N N . PHE A 1 82 ? -6.767 -7.854 1.015 1.00 98.31 82 PHE A N 1
ATOM 619 C CA . PHE A 1 82 ? -7.486 -7.897 -0.253 1.00 98.31 82 PHE A CA 1
ATOM 620 C C . PHE A 1 82 ? -6.937 -6.869 -1.246 1.00 98.31 82 PHE A C 1
ATOM 622 O O . PHE A 1 82 ? -6.596 -7.230 -2.371 1.00 98.31 82 PHE A O 1
ATOM 629 N N . VAL A 1 83 ? -6.797 -5.606 -0.830 1.00 97.69 83 VAL A N 1
ATOM 630 C CA . VAL A 1 83 ? -6.272 -4.537 -1.693 1.00 97.69 83 VAL A CA 1
ATOM 631 C C . VAL A 1 83 ? -4.826 -4.821 -2.099 1.00 97.69 83 VAL A C 1
ATOM 633 O O . VAL A 1 83 ? -4.485 -4.639 -3.267 1.00 97.69 83 VAL A O 1
ATOM 636 N N . VAL A 1 84 ? -3.987 -5.303 -1.176 1.00 97.06 84 VAL A N 1
ATOM 637 C CA . VAL A 1 84 ? -2.600 -5.692 -1.478 1.00 97.06 84 VAL A CA 1
ATOM 638 C C . VAL A 1 84 ? -2.566 -6.826 -2.499 1.00 97.06 84 VAL A C 1
ATOM 640 O O . VAL A 1 84 ? -1.885 -6.700 -3.514 1.00 97.06 84 VAL A O 1
ATOM 643 N N . ALA A 1 85 ? -3.315 -7.907 -2.273 1.00 98.06 85 ALA A N 1
ATOM 644 C CA . ALA A 1 85 ? -3.343 -9.050 -3.179 1.00 98.06 85 ALA A CA 1
ATOM 645 C C . ALA A 1 85 ? -3.846 -8.654 -4.573 1.00 98.06 85 ALA A C 1
ATOM 647 O O . ALA A 1 85 ? -3.225 -9.010 -5.573 1.00 98.06 85 ALA A O 1
ATOM 648 N N . LEU A 1 86 ? -4.923 -7.866 -4.639 1.00 98.19 86 LEU A N 1
ATOM 649 C CA . LEU A 1 86 ? -5.473 -7.373 -5.897 1.00 98.19 86 LEU A CA 1
ATOM 650 C C . LEU A 1 86 ? -4.448 -6.527 -6.660 1.00 98.19 86 LEU A C 1
ATOM 652 O O . LEU A 1 86 ? -4.231 -6.769 -7.842 1.00 98.19 86 LEU A O 1
ATOM 656 N N . ASN A 1 87 ? -3.789 -5.577 -5.991 1.00 97.06 87 ASN A N 1
ATOM 657 C CA . ASN A 1 87 ? -2.793 -4.721 -6.636 1.00 97.06 87 ASN A CA 1
ATOM 658 C C . ASN A 1 87 ? -1.571 -5.512 -7.096 1.00 97.06 87 ASN A C 1
ATOM 660 O O . ASN A 1 87 ? -1.113 -5.305 -8.211 1.00 97.06 87 ASN A O 1
ATOM 664 N N . VAL A 1 88 ? -1.058 -6.437 -6.283 1.00 96.00 88 VAL A N 1
ATOM 665 C CA . VAL A 1 88 ? 0.076 -7.275 -6.694 1.00 96.00 88 VAL A CA 1
ATOM 666 C C . VAL A 1 88 ? -0.297 -8.088 -7.932 1.00 96.00 88 VAL A C 1
ATOM 668 O O . VAL A 1 88 ? 0.405 -8.022 -8.933 1.00 96.00 88 VAL A O 1
ATOM 671 N N . VAL A 1 89 ? -1.426 -8.799 -7.909 1.00 98.31 89 VAL A N 1
ATOM 672 C CA . VAL A 1 89 ? -1.832 -9.662 -9.027 1.00 98.31 89 VAL A CA 1
ATOM 673 C C . VAL A 1 89 ? -2.113 -8.850 -10.291 1.00 98.31 89 VAL A C 1
ATOM 675 O O . VAL A 1 89 ? -1.566 -9.153 -11.352 1.00 98.31 89 VAL A O 1
ATOM 678 N N . VAL A 1 90 ? -2.947 -7.813 -10.193 1.00 98.50 90 VAL A N 1
ATOM 679 C CA . VAL A 1 90 ? -3.403 -7.048 -11.361 1.00 98.50 90 VAL A CA 1
ATOM 680 C C . VAL A 1 90 ? -2.278 -6.192 -11.931 1.00 98.50 90 VAL A C 1
ATOM 682 O O . VAL A 1 90 ? -2.049 -6.234 -13.137 1.00 98.50 90 VAL A O 1
ATOM 685 N N . THR A 1 91 ? -1.523 -5.469 -11.099 1.00 96.81 91 THR A N 1
ATOM 686 C CA . THR A 1 91 ? -0.415 -4.635 -11.586 1.00 96.81 91 THR A CA 1
ATOM 687 C C . THR A 1 91 ? 0.687 -5.492 -12.196 1.00 96.81 91 THR A C 1
ATOM 689 O O . THR A 1 91 ? 1.192 -5.150 -13.261 1.00 96.81 91 THR A O 1
ATOM 692 N N . THR A 1 92 ? 1.028 -6.645 -11.604 1.00 96.81 92 THR A N 1
ATOM 693 C CA . THR A 1 92 ? 1.981 -7.572 -12.234 1.00 96.81 92 THR A CA 1
ATOM 694 C C . THR A 1 92 ? 1.466 -8.078 -13.578 1.00 96.81 92 THR A C 1
ATOM 696 O O . THR A 1 92 ? 2.226 -8.068 -14.544 1.00 96.81 92 THR A O 1
ATOM 699 N N . ALA A 1 93 ? 0.192 -8.470 -13.677 1.00 98.06 93 ALA A N 1
ATOM 700 C CA . ALA A 1 93 ? -0.389 -8.913 -14.942 1.00 98.06 93 ALA A CA 1
ATOM 701 C C . ALA A 1 93 ? -0.337 -7.816 -16.018 1.00 98.06 93 ALA A C 1
ATOM 703 O O . ALA A 1 93 ? 0.030 -8.102 -17.155 1.00 98.06 93 ALA A O 1
ATOM 704 N N . ILE A 1 94 ? -0.631 -6.562 -15.656 1.00 97.62 94 ILE A N 1
ATOM 705 C CA . ILE A 1 94 ? -0.534 -5.410 -16.562 1.00 97.62 94 ILE A CA 1
ATOM 706 C C . ILE A 1 94 ? 0.915 -5.189 -17.005 1.00 97.62 94 ILE A C 1
ATOM 708 O O . ILE A 1 94 ? 1.174 -5.126 -18.204 1.00 97.62 94 ILE A O 1
ATOM 712 N N . CYS A 1 95 ? 1.871 -5.116 -16.074 1.00 96.81 95 CYS A N 1
ATOM 713 C CA . CYS A 1 95 ? 3.277 -4.874 -16.404 1.00 96.81 95 CYS A CA 1
ATOM 714 C C . CYS A 1 95 ? 3.860 -5.986 -17.286 1.00 96.81 95 CYS A C 1
ATOM 716 O O . CYS A 1 95 ? 4.562 -5.699 -18.253 1.00 96.81 95 CYS A O 1
ATOM 718 N N . VAL A 1 96 ? 3.549 -7.253 -16.990 1.00 96.44 96 VAL A N 1
ATOM 719 C CA . VAL A 1 96 ? 3.951 -8.390 -17.834 1.00 96.44 96 VAL A CA 1
ATOM 720 C C . VAL A 1 96 ? 3.253 -8.324 -19.193 1.00 96.44 96 VAL A C 1
ATOM 722 O O . VAL A 1 96 ? 3.905 -8.528 -20.211 1.00 96.44 96 VAL A O 1
ATOM 725 N N . GLY A 1 97 ? 1.964 -7.976 -19.221 1.00 97.44 97 GLY A N 1
ATOM 726 C CA . GLY A 1 97 ? 1.184 -7.752 -20.438 1.00 97.44 97 GLY A CA 1
ATOM 727 C C . GLY A 1 97 ? 1.823 -6.734 -21.377 1.00 97.44 97 GLY A C 1
ATOM 728 O O . GLY A 1 97 ? 2.053 -7.030 -22.546 1.00 97.44 97 GLY A O 1
ATOM 729 N N . ILE A 1 98 ? 2.165 -5.559 -20.848 1.00 97.25 98 ILE A N 1
ATOM 730 C CA . ILE A 1 98 ? 2.821 -4.486 -21.602 1.00 97.25 98 ILE A CA 1
ATOM 731 C C . ILE A 1 98 ? 4.214 -4.928 -22.057 1.00 97.25 98 ILE A C 1
ATOM 733 O O . ILE A 1 98 ? 4.553 -4.738 -23.223 1.00 97.25 98 ILE A O 1
ATOM 737 N N . ARG A 1 99 ? 4.980 -5.596 -21.180 1.00 95.81 99 ARG A N 1
ATOM 738 C CA . ARG A 1 99 ? 6.329 -6.095 -21.490 1.00 95.81 99 ARG A CA 1
ATOM 739 C C . ARG A 1 99 ? 6.367 -7.059 -22.681 1.00 95.81 99 ARG A C 1
ATOM 741 O O . ARG A 1 99 ? 7.401 -7.177 -23.326 1.00 95.81 99 ARG A O 1
ATOM 748 N N . MET A 1 100 ? 5.269 -7.757 -22.978 1.00 95.19 100 MET A N 1
ATOM 749 C CA . MET A 1 100 ? 5.197 -8.639 -24.150 1.00 95.19 100 MET A CA 1
ATOM 750 C C . MET A 1 100 ? 5.125 -7.883 -25.483 1.00 95.19 100 MET A C 1
ATOM 752 O O . MET A 1 100 ? 5.376 -8.486 -26.522 1.00 95.19 100 MET A O 1
ATOM 756 N N . VAL A 1 101 ? 4.760 -6.598 -25.470 1.00 96.75 101 VAL A N 1
ATOM 757 C CA . VAL A 1 101 ? 4.577 -5.781 -26.681 1.00 96.75 101 VAL A CA 1
ATOM 758 C C . VAL A 1 101 ? 5.652 -4.702 -26.796 1.00 96.75 101 VAL A C 1
ATOM 760 O O . VAL A 1 101 ? 6.130 -4.438 -27.895 1.00 96.75 101 VAL A O 1
ATOM 763 N N . VAL A 1 102 ? 6.033 -4.083 -25.677 1.00 94.88 102 VAL A N 1
ATOM 764 C CA . VAL A 1 102 ? 7.027 -3.004 -25.618 1.00 94.88 102 VAL A CA 1
ATOM 765 C C . VAL A 1 102 ? 7.979 -3.206 -24.444 1.00 94.88 102 VAL A C 1
ATOM 767 O O . VAL A 1 102 ? 7.598 -3.743 -23.403 1.00 94.88 102 VAL A O 1
ATOM 770 N N . GLU A 1 103 ? 9.219 -2.7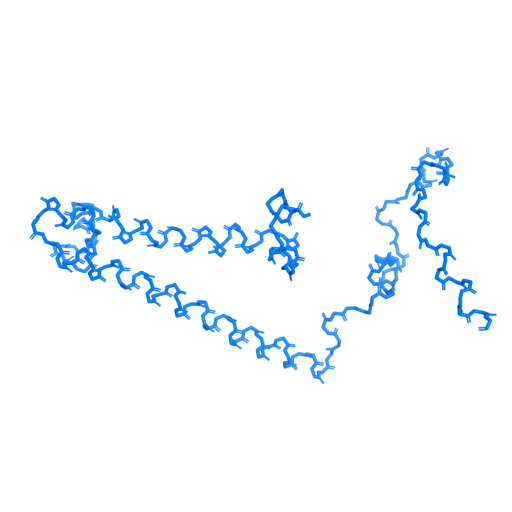45 -24.582 1.00 91.62 103 GLU A N 1
ATOM 771 C CA . GLU A 1 103 ? 10.184 -2.757 -23.483 1.00 91.62 103 GLU A CA 1
ATOM 772 C C . GLU A 1 103 ? 9.759 -1.754 -22.402 1.00 91.62 103 GLU A C 1
ATOM 774 O O . GLU A 1 103 ? 9.854 -0.544 -22.566 1.00 91.62 103 GLU A O 1
ATOM 779 N N . LEU A 1 104 ? 9.230 -2.272 -21.288 1.00 92.56 104 LEU A N 1
ATOM 780 C CA . LEU A 1 104 ? 8.675 -1.447 -20.209 1.00 92.56 104 LEU A CA 1
ATOM 781 C C . LEU A 1 104 ? 9.750 -0.734 -19.365 1.00 92.56 104 LEU A C 1
ATOM 783 O O . LEU A 1 104 ? 9.456 0.270 -18.723 1.00 92.56 104 LEU A O 1
ATOM 787 N N . ARG A 1 105 ? 10.977 -1.265 -19.324 1.00 91.44 105 ARG A N 1
ATOM 788 C CA . ARG A 1 105 ? 12.130 -0.682 -18.620 1.00 91.44 105 ARG A CA 1
ATOM 789 C C . ARG A 1 105 ? 13.300 -0.644 -19.595 1.00 91.44 105 ARG A C 1
ATOM 791 O O . ARG A 1 105 ? 13.553 -1.653 -20.248 1.00 91.44 105 ARG A O 1
ATOM 798 N N . LEU A 1 106 ? 13.990 0.493 -19.635 1.00 91.12 106 LEU A N 1
ATOM 799 C CA . LEU A 1 106 ? 15.221 0.685 -20.398 1.00 91.12 106 LEU A CA 1
ATOM 800 C C . LEU A 1 106 ? 16.292 -0.343 -20.011 1.00 91.12 106 LEU A C 1
ATOM 802 O O . LEU A 1 106 ? 16.271 -0.897 -18.900 1.00 91.12 106 LEU A O 1
ATOM 806 N N . ARG A 1 107 ? 17.236 -0.587 -20.922 1.00 91.12 107 ARG A N 1
ATOM 807 C CA . ARG A 1 107 ? 18.396 -1.438 -20.638 1.00 91.12 107 ARG A CA 1
ATOM 808 C C . ARG A 1 107 ? 19.276 -0.776 -19.586 1.00 91.12 107 ARG A C 1
ATOM 810 O O . ARG A 1 107 ? 19.270 0.441 -19.429 1.00 91.12 107 ARG A O 1
ATOM 817 N N . GLU A 1 108 ? 20.035 -1.583 -18.853 1.00 90.06 108 GLU A N 1
ATOM 818 C CA . GLU A 1 108 ? 20.857 -1.067 -17.754 1.00 90.06 108 GLU A CA 1
ATOM 819 C C . GLU A 1 108 ? 21.923 -0.078 -18.263 1.00 90.06 108 GLU A C 1
ATOM 821 O O . GLU A 1 108 ? 22.164 0.937 -17.623 1.00 90.06 108 GLU A O 1
ATOM 826 N N . GLU A 1 109 ? 22.468 -0.315 -19.459 1.00 90.56 109 GLU A N 1
ATOM 827 C CA . GLU A 1 109 ? 23.407 0.579 -20.152 1.00 90.56 109 GLU A CA 1
ATOM 828 C C . GLU A 1 109 ? 22.803 1.973 -20.404 1.00 90.56 109 GLU A C 1
ATOM 830 O O . GLU A 1 109 ? 23.430 2.993 -20.130 1.00 90.56 109 GLU A O 1
ATOM 835 N N . GLU A 1 110 ?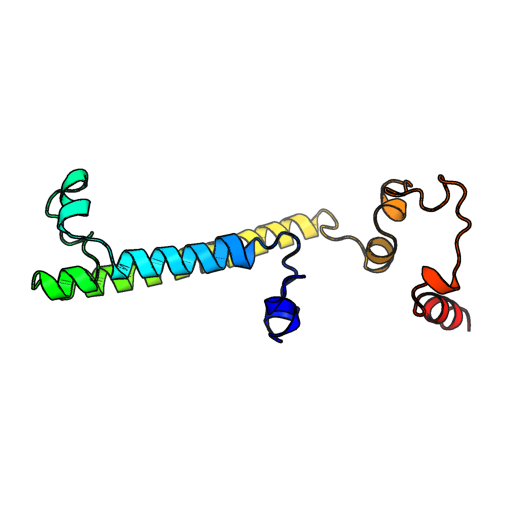 21.555 2.023 -20.879 1.00 89.44 110 GLU A N 1
ATOM 836 C CA . GLU A 1 110 ? 20.835 3.270 -21.172 1.00 89.44 110 GLU A CA 1
ATOM 837 C C . GLU A 1 110 ? 20.395 3.976 -19.884 1.00 89.44 110 GLU A C 1
ATOM 839 O O . GLU A 1 110 ? 20.451 5.199 -19.801 1.00 89.44 110 GLU A O 1
ATOM 844 N N . LEU A 1 111 ? 20.009 3.218 -18.850 1.00 88.38 111 LEU A N 1
ATOM 845 C CA . LEU A 1 111 ? 19.666 3.760 -17.529 1.00 88.38 111 LEU A CA 1
ATOM 846 C C . LEU A 1 111 ? 20.851 4.444 -16.843 1.00 88.38 111 LEU A C 1
ATOM 848 O O . LEU A 1 111 ? 20.645 5.383 -16.077 1.00 88.38 111 LEU A O 1
ATOM 852 N N . VAL A 1 112 ? 22.068 3.958 -17.092 1.00 87.94 112 VAL A N 1
ATOM 853 C CA . VAL A 1 112 ? 23.305 4.524 -16.546 1.00 87.94 112 VAL A CA 1
ATOM 854 C C . VAL A 1 112 ? 23.636 5.875 -17.191 1.00 87.94 112 VAL A C 1
ATOM 856 O O . VAL A 1 112 ? 24.124 6.765 -16.496 1.00 87.94 112 VAL A O 1
ATOM 859 N N . VAL A 1 113 ? 23.345 6.044 -18.485 1.00 87.62 113 VAL A N 1
ATOM 860 C CA . VAL A 1 113 ? 23.517 7.319 -19.205 1.00 87.62 113 VAL A CA 1
ATOM 861 C C . VAL A 1 113 ? 22.378 8.296 -18.886 1.00 87.62 113 VAL A C 1
ATOM 863 O O . VAL A 1 113 ? 22.622 9.480 -18.670 1.00 87.62 113 VAL A O 1
ATOM 866 N N . GLY A 1 114 ? 21.140 7.808 -18.784 1.00 86.94 114 GLY A N 1
ATOM 867 C CA . GLY A 1 114 ? 19.983 8.620 -18.409 1.00 86.94 114 GLY A CA 1
ATOM 868 C C . GLY A 1 114 ? 19.403 9.415 -19.580 1.00 86.94 114 GLY A C 1
ATOM 869 O O . GLY A 1 114 ? 19.194 8.864 -20.661 1.00 86.94 114 GLY A O 1
ATOM 870 N N . ASP A 1 115 ? 19.093 10.694 -19.357 1.00 86.81 115 ASP A N 1
ATOM 871 C CA . ASP A 1 115 ? 18.338 11.510 -20.319 1.00 86.81 115 ASP A CA 1
ATOM 872 C C . ASP A 1 115 ? 19.069 11.708 -21.654 1.00 86.81 115 ASP A C 1
ATOM 874 O O . ASP A 1 115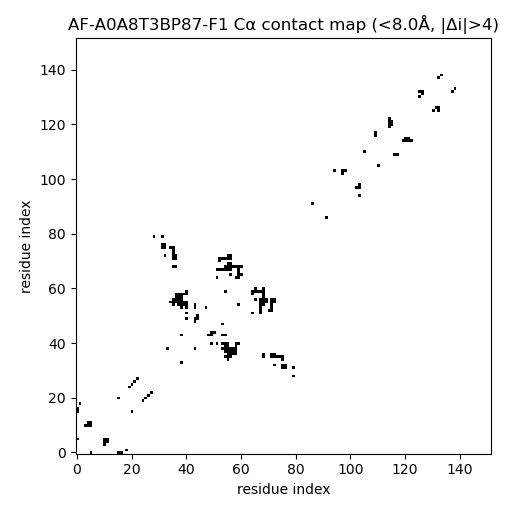 ? 18.412 11.671 -22.693 1.00 86.81 115 ASP A O 1
ATOM 878 N N . ASP A 1 116 ? 20.402 11.794 -21.666 1.00 86.50 116 ASP A N 1
ATOM 879 C CA . ASP A 1 116 ? 21.186 11.918 -22.904 1.00 86.50 116 ASP A CA 1
ATOM 880 C C . ASP A 1 116 ? 20.977 10.715 -23.848 1.00 86.50 116 ASP A C 1
ATOM 882 O O . ASP A 1 116 ? 20.806 10.885 -25.054 1.00 86.50 116 ASP A O 1
ATOM 886 N N . ALA A 1 117 ? 20.847 9.494 -23.313 1.00 86.88 117 ALA A N 1
ATOM 887 C CA . ALA A 1 117 ? 20.620 8.299 -24.135 1.00 86.88 117 ALA A CA 1
ATOM 888 C C . ALA A 1 117 ? 19.242 8.266 -24.814 1.00 86.88 117 ALA A C 1
ATOM 890 O O . ALA A 1 117 ? 19.075 7.577 -25.822 1.00 86.88 117 ALA A O 1
ATOM 891 N N . ILE A 1 118 ? 18.250 8.973 -24.266 1.00 88.81 118 ILE A N 1
ATOM 892 C CA . ILE A 1 118 ? 16.856 8.919 -24.736 1.00 88.81 118 ILE A CA 1
ATOM 893 C C . ILE A 1 118 ? 16.462 10.190 -25.486 1.00 88.81 118 ILE A C 1
ATOM 895 O O . ILE A 1 118 ? 15.778 10.124 -26.509 1.00 88.81 118 ILE A O 1
ATOM 899 N N . HIS A 1 119 ? 16.891 11.339 -24.980 1.00 88.62 119 HIS A N 1
ATOM 900 C CA . HIS A 1 119 ? 16.488 12.662 -25.440 1.00 88.62 119 HIS A CA 1
ATOM 901 C C . HIS A 1 119 ? 17.643 13.440 -26.095 1.00 88.62 119 HIS A C 1
ATOM 903 O O . HIS A 1 119 ? 17.377 14.424 -26.784 1.00 88.62 119 HIS A O 1
ATOM 909 N N . GLY A 1 120 ? 18.902 12.997 -25.948 1.00 84.38 120 GLY A N 1
ATOM 910 C CA . GLY A 1 120 ? 20.083 13.695 -26.479 1.00 84.38 120 GLY A CA 1
ATOM 911 C C . GLY A 1 120 ? 20.332 15.055 -25.822 1.00 84.38 120 GLY A C 1
ATOM 912 O O . GLY A 1 120 ? 20.897 15.952 -26.452 1.00 84.38 120 GLY A O 1
ATOM 913 N N . GLU A 1 121 ? 19.829 15.238 -24.599 1.00 79.81 121 GLU A N 1
ATOM 914 C CA . GLU A 1 121 ? 19.947 16.469 -23.827 1.00 79.81 121 GLU A CA 1
ATOM 915 C C . GLU A 1 121 ? 20.426 16.184 -22.399 1.00 79.81 121 GLU A C 1
ATOM 917 O O . GLU A 1 121 ? 19.974 15.243 -21.746 1.00 79.81 121 GLU A O 1
ATOM 922 N N . ASP A 1 122 ? 21.314 17.047 -21.902 1.00 77.94 122 ASP A N 1
ATOM 923 C CA . ASP A 1 122 ? 21.696 17.099 -20.494 1.00 77.94 122 ASP A CA 1
ATOM 924 C C . ASP A 1 122 ? 20.796 18.103 -19.764 1.00 77.94 122 ASP A C 1
ATOM 926 O O . ASP A 1 122 ? 20.806 19.301 -20.060 1.00 77.94 122 ASP A O 1
ATOM 930 N N . VAL A 1 123 ? 20.057 17.643 -18.7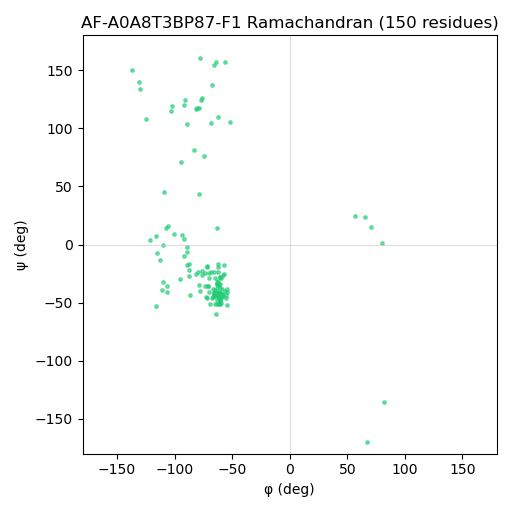49 1.00 71.25 123 VAL A N 1
ATOM 931 C CA . VAL A 1 123 ? 19.188 18.507 -17.919 1.00 71.25 123 VAL A CA 1
ATOM 932 C C . VAL A 1 123 ? 19.988 19.595 -17.189 1.00 71.25 123 VAL A C 1
ATOM 934 O O . VAL A 1 123 ? 19.469 20.677 -16.906 1.00 71.25 123 VAL A O 1
ATOM 937 N N . TYR A 1 124 ? 21.263 19.326 -16.900 1.00 67.81 124 TYR A N 1
ATOM 938 C CA . TYR A 1 124 ? 22.182 20.273 -16.280 1.00 67.81 124 TYR A CA 1
ATOM 939 C C . TYR A 1 124 ? 23.424 20.438 -17.154 1.00 67.81 124 TYR A C 1
ATOM 941 O O . TYR A 1 124 ? 24.294 19.571 -17.182 1.00 67.81 124 TYR A O 1
ATOM 949 N N . ALA A 1 125 ? 23.552 21.589 -17.812 1.00 65.19 125 ALA A N 1
ATOM 950 C CA . ALA A 1 125 ? 24.788 21.979 -18.477 1.00 65.19 125 ALA A CA 1
ATOM 951 C C . ALA A 1 125 ? 25.829 22.408 -17.428 1.00 65.19 125 ALA A C 1
ATOM 953 O O . ALA A 1 125 ? 26.094 23.595 -17.255 1.00 65.19 125 ALA A O 1
ATOM 954 N N . VAL A 1 126 ? 26.444 21.445 -16.734 1.00 59.75 126 VAL A N 1
ATOM 955 C CA . VAL A 1 126 ? 27.555 21.693 -15.785 1.00 59.75 126 VAL A CA 1
ATOM 956 C C . VAL A 1 126 ? 28.734 22.408 -16.476 1.00 59.75 126 VAL A C 1
ATOM 958 O O . VAL A 1 126 ? 29.555 23.043 -15.829 1.00 59.75 126 VAL A O 1
ATOM 961 N N . TRP A 1 127 ? 28.770 22.373 -17.810 1.00 55.78 127 TRP A N 1
ATOM 962 C CA . TRP A 1 127 ? 29.771 22.991 -18.681 1.00 55.78 127 TRP A CA 1
ATOM 963 C C . TRP A 1 127 ? 29.417 24.420 -19.140 1.00 55.78 127 TRP A C 1
ATOM 965 O O . TRP A 1 127 ? 30.240 25.077 -19.775 1.00 55.78 127 TRP A O 1
ATOM 975 N N . GLY A 1 128 ? 28.185 24.886 -18.895 1.00 54.03 128 GLY A N 1
ATOM 976 C CA . GLY A 1 128 ? 27.632 26.121 -19.472 1.00 54.03 128 GLY A CA 1
ATOM 977 C C . GLY A 1 128 ? 27.925 27.408 -18.692 1.00 54.03 128 GLY A C 1
ATOM 978 O O . GLY A 1 128 ? 27.828 28.490 -19.268 1.00 54.03 128 GLY A O 1
ATOM 979 N N . ASP A 1 129 ? 28.334 27.298 -17.425 1.00 53.91 129 ASP A N 1
ATOM 980 C CA . ASP A 1 129 ? 28.586 28.440 -16.526 1.00 53.91 129 ASP A CA 1
ATOM 981 C C . ASP A 1 129 ? 30.059 28.902 -16.507 1.00 53.91 129 ASP A C 1
ATOM 983 O O . ASP A 1 129 ? 30.444 29.762 -15.717 1.00 53.91 129 ASP A O 1
ATOM 987 N N . GLY A 1 130 ? 30.906 28.366 -17.394 1.00 57.22 130 GLY A N 1
ATOM 988 C CA . GLY A 1 130 ? 32.332 28.716 -17.466 1.00 57.22 130 GLY A CA 1
ATOM 989 C C . GLY A 1 130 ? 33.221 28.015 -16.431 1.00 57.22 130 GLY A C 1
ATOM 990 O O . GLY A 1 130 ? 34.433 28.225 -16.437 1.00 57.22 130 GLY A O 1
ATOM 991 N N . GLU A 1 131 ? 32.655 27.148 -15.592 1.00 56.38 131 GLU A N 1
ATOM 992 C CA . GLU A 1 131 ? 33.400 26.195 -14.767 1.00 56.38 131 GLU A CA 1
ATOM 993 C C . GLU A 1 131 ? 33.782 24.988 -15.645 1.00 56.38 131 GLU A C 1
ATOM 995 O O . GLU A 1 131 ? 32.934 24.293 -16.209 1.00 56.38 131 GLU A O 1
ATOM 1000 N N . THR A 1 132 ? 35.080 24.756 -15.832 1.00 50.50 132 THR A N 1
ATOM 1001 C CA . THR A 1 132 ? 35.591 23.583 -16.552 1.00 50.50 132 THR A CA 1
ATOM 1002 C C . THR A 1 132 ? 35.317 22.309 -15.761 1.00 50.50 132 THR A C 1
ATOM 1004 O O . THR A 1 132 ? 35.563 22.271 -14.560 1.00 50.50 132 THR A O 1
ATOM 1007 N N . TYR A 1 133 ? 34.888 21.240 -16.439 1.00 53.03 133 TYR A N 1
ATOM 1008 C CA . TYR A 1 133 ? 34.766 19.908 -15.843 1.00 53.03 133 TYR A CA 1
ATOM 1009 C C . TYR A 1 133 ? 36.059 19.475 -15.146 1.00 53.03 133 TYR A C 1
ATOM 1011 O O . TYR A 1 133 ? 37.023 19.068 -15.800 1.00 53.03 133 TYR A O 1
ATOM 1019 N N . GLU A 1 134 ? 36.082 19.498 -13.817 1.00 56.72 134 GLU A N 1
ATOM 1020 C CA . GLU A 1 134 ? 37.143 18.845 -13.061 1.00 56.72 134 GLU A CA 1
ATOM 1021 C C . GLU A 1 134 ? 36.756 17.395 -12.770 1.00 56.72 134 GLU A C 1
ATOM 1023 O O . GLU A 1 134 ? 35.969 17.090 -11.869 1.00 56.72 134 GLU A O 1
ATOM 1028 N N . ARG A 1 135 ? 37.360 16.468 -13.522 1.00 49.94 135 ARG A N 1
ATOM 1029 C CA . ARG A 1 135 ? 37.194 15.016 -13.336 1.00 49.94 135 ARG A CA 1
ATOM 1030 C C . ARG A 1 135 ? 37.568 14.555 -11.915 1.00 49.94 135 ARG A C 1
ATOM 1032 O O . ARG A 1 135 ? 37.026 13.563 -11.448 1.00 49.94 135 ARG A O 1
ATOM 1039 N N . SER A 1 136 ? 38.433 15.285 -11.207 1.00 56.91 136 SER A N 1
ATOM 1040 C CA . SER A 1 136 ? 38.802 15.047 -9.800 1.00 56.91 136 SER A CA 1
ATOM 1041 C C . SER A 1 136 ? 37.712 15.402 -8.783 1.00 56.91 136 SER A C 1
ATOM 1043 O O . SER A 1 136 ? 37.779 14.939 -7.647 1.00 56.91 136 SER A O 1
ATOM 1045 N N . VAL A 1 137 ? 36.735 16.229 -9.166 1.00 55.31 137 VAL A N 1
ATOM 1046 C CA . VAL A 1 137 ? 35.648 16.705 -8.290 1.00 55.31 137 VAL A CA 1
ATOM 1047 C C . VAL A 1 137 ? 34.321 16.033 -8.645 1.00 55.31 137 VAL A C 1
ATOM 1049 O O . VAL A 1 137 ? 33.526 15.721 -7.760 1.00 55.31 137 VAL A O 1
ATOM 1052 N N . HIS A 1 138 ? 34.094 15.782 -9.937 1.00 52.12 138 HIS A N 1
ATOM 1053 C CA . HIS A 1 138 ? 32.811 15.324 -10.477 1.00 52.12 138 HIS A CA 1
ATOM 1054 C C . HIS A 1 138 ? 32.850 13.917 -11.099 1.00 52.12 138 HIS A C 1
ATOM 1056 O O . HIS A 1 138 ? 31.801 13.384 -11.458 1.00 52.12 138 HIS A O 1
ATOM 1062 N N . GLY A 1 139 ? 34.029 13.301 -11.230 1.00 47.25 139 GLY A N 1
ATOM 1063 C CA . GLY A 1 139 ? 34.171 11.955 -11.782 1.00 47.25 139 GLY A CA 1
ATOM 1064 C C . GLY A 1 139 ? 33.783 10.873 -10.773 1.00 47.25 139 GLY A C 1
ATOM 1065 O O . GLY A 1 139 ? 34.342 10.795 -9.682 1.00 47.25 139 GLY A O 1
ATOM 1066 N N . HIS A 1 140 ? 32.849 9.999 -11.148 1.00 44.94 140 HIS A N 1
ATOM 1067 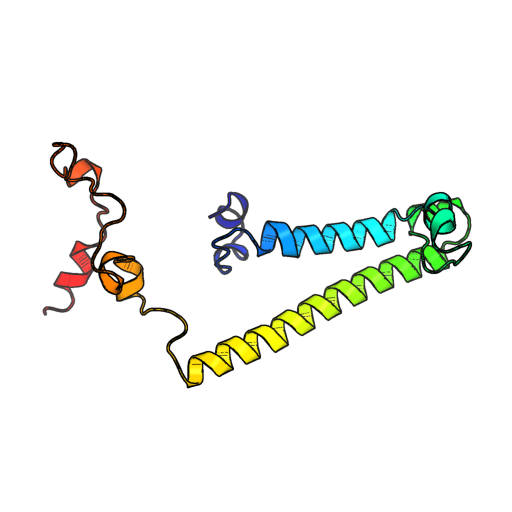C CA . HIS A 1 140 ? 32.617 8.740 -10.443 1.00 44.94 140 HIS A CA 1
ATOM 1068 C C . HIS A 1 140 ? 33.658 7.720 -10.943 1.00 44.94 140 HIS A C 1
ATOM 1070 O O . HIS A 1 140 ? 33.638 7.366 -12.120 1.00 44.94 140 HIS A O 1
ATOM 1076 N N . GLU A 1 141 ? 34.556 7.237 -10.075 1.00 48.28 141 GLU A N 1
ATOM 1077 C CA . GLU A 1 141 ? 35.696 6.347 -10.412 1.00 48.28 141 GLU A CA 1
ATOM 1078 C C . GLU A 1 141 ? 35.322 4.949 -10.970 1.00 48.28 141 GLU A C 1
ATOM 1080 O O . GLU A 1 141 ? 36.162 4.064 -11.037 1.00 48.28 141 GLU A O 1
ATOM 1085 N N . GLY A 1 142 ? 34.073 4.714 -11.381 1.00 44.62 142 GLY A N 1
ATOM 1086 C CA . GLY A 1 142 ? 33.592 3.392 -11.810 1.00 44.62 142 GLY A CA 1
ATOM 1087 C C . GLY A 1 142 ? 33.289 3.235 -13.301 1.00 44.62 142 GLY A C 1
ATOM 1088 O O . GLY A 1 142 ? 32.847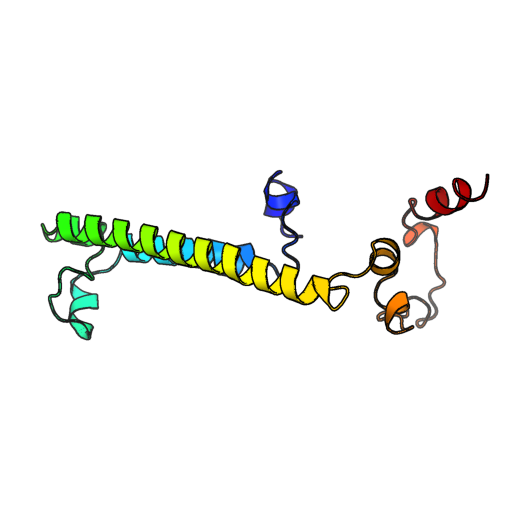 2.164 -13.696 1.00 44.62 142 GLY A O 1
ATOM 1089 N N . PHE A 1 143 ? 33.452 4.276 -14.123 1.00 44.50 143 PHE A N 1
ATOM 1090 C CA . PHE A 1 143 ? 33.057 4.225 -15.541 1.00 44.50 143 PHE A CA 1
ATOM 1091 C C . PHE A 1 143 ? 34.147 3.726 -16.498 1.00 44.50 143 PHE A C 1
ATOM 1093 O O . PHE A 1 143 ? 33.822 3.329 -17.615 1.00 44.50 143 PHE A O 1
ATOM 1100 N N . ASP A 1 144 ? 35.416 3.730 -16.081 1.00 43.28 144 ASP A N 1
ATOM 1101 C CA . ASP A 1 144 ? 36.527 3.360 -16.968 1.00 43.28 144 ASP A CA 1
ATOM 1102 C C . ASP A 1 144 ? 36.805 1.841 -16.977 1.00 43.28 144 ASP A C 1
ATOM 1104 O O . ASP A 1 144 ? 37.213 1.316 -18.006 1.00 43.28 144 ASP A O 1
ATOM 1108 N N . GLU A 1 145 ? 36.500 1.093 -15.905 1.00 38.31 145 GLU A N 1
ATOM 1109 C CA . GLU A 1 145 ? 36.776 -0.361 -15.866 1.00 38.31 145 GLU A CA 1
ATOM 1110 C C . GLU A 1 145 ? 35.882 -1.187 -16.808 1.00 38.31 145 GLU A C 1
ATOM 1112 O O . GLU A 1 145 ? 36.289 -2.251 -17.262 1.00 38.31 145 GLU A O 1
ATOM 1117 N N . VAL A 1 146 ? 34.688 -0.698 -17.167 1.00 43.56 146 VAL A N 1
ATOM 1118 C CA . VAL A 1 146 ? 33.763 -1.454 -18.035 1.00 43.56 146 VAL A CA 1
ATOM 1119 C C . VAL A 1 146 ? 34.199 -1.425 -19.505 1.00 43.56 146 VAL A C 1
ATOM 1121 O O . VAL A 1 146 ? 33.901 -2.354 -20.249 1.00 43.56 146 VAL A O 1
ATOM 1124 N N . LYS A 1 147 ? 34.932 -0.393 -19.946 1.00 41.81 147 LYS A N 1
ATOM 1125 C CA . LYS A 1 147 ? 35.375 -0.301 -21.350 1.00 41.81 147 LYS A CA 1
ATOM 1126 C C . LYS A 1 147 ? 36.621 -1.128 -21.657 1.00 41.81 147 LYS A C 1
ATOM 1128 O O . LYS A 1 147 ? 36.790 -1.525 -22.808 1.00 41.81 147 LYS A O 1
ATOM 1133 N N . ASP A 1 148 ? 37.460 -1.396 -20.661 1.00 40.88 148 ASP A N 1
ATOM 1134 C CA . ASP A 1 148 ? 38.738 -2.074 -20.891 1.00 40.88 148 ASP A CA 1
ATOM 1135 C C . ASP A 1 148 ? 38.629 -3.612 -20.843 1.00 40.88 148 ASP A C 1
ATOM 1137 O O . ASP A 1 148 ? 39.446 -4.285 -21.471 1.00 40.88 148 ASP A O 1
ATOM 1141 N N . GLU A 1 149 ? 37.607 -4.190 -20.193 1.00 39.38 149 GLU A N 1
ATOM 1142 C CA . GLU A 1 149 ? 37.383 -5.651 -20.207 1.00 39.38 149 GLU A CA 1
ATOM 1143 C C . GLU A 1 149 ? 36.695 -6.173 -21.484 1.00 39.38 149 GLU A C 1
ATOM 1145 O O . GLU A 1 149 ? 36.892 -7.334 -21.830 1.00 39.38 149 GLU A O 1
ATOM 1150 N N . GLU A 1 150 ? 35.941 -5.355 -22.231 1.00 44.38 150 GLU A N 1
ATOM 1151 C CA . GLU A 1 150 ? 35.285 -5.791 -23.486 1.00 44.38 150 GLU A CA 1
ATOM 1152 C C . GLU A 1 150 ? 36.143 -5.603 -24.754 1.00 44.38 150 GLU A C 1
ATOM 1154 O O . GLU A 1 150 ? 35.727 -5.991 -25.848 1.00 44.38 150 GLU A O 1
ATOM 1159 N N . MET A 1 151 ? 37.352 -5.040 -24.636 1.00 44.12 151 MET A N 1
ATOM 1160 C CA . MET A 1 151 ? 38.298 -4.874 -25.754 1.00 44.12 151 MET A CA 1
ATOM 1161 C C . MET A 1 151 ? 39.516 -5.818 -25.717 1.00 44.12 151 MET A C 1
ATOM 1163 O O . MET A 1 151 ? 40.459 -5.612 -26.490 1.00 44.12 151 MET A O 1
ATOM 1167 N N . MET A 1 152 ? 39.494 -6.879 -24.898 1.00 34.50 152 MET A N 1
ATOM 1168 C CA . MET A 1 152 ? 40.445 -8.004 -24.983 1.00 34.50 152 MET A CA 1
ATOM 1169 C C . MET A 1 152 ? 39.760 -9.361 -25.138 1.00 34.50 152 MET A C 1
ATOM 1171 O O . MET A 1 152 ? 38.800 -9.644 -24.394 1.00 34.50 152 MET A O 1
#

Mean predicted aligned error: 10.7 Å

Foldseek 3Di:
DDPVCVVDPVSVVPPCPPCCCVVPVVVVLVVLLCQLAPQAQVVCCVPPNNDLCRDAQPNCVVVVNNVSSVNSNVVSVVVSVVVVVCCVVVVVVVQVVVVVPDPPDDDPVLVVVPPCSPPVDDPDPPVPPVDDDDCVVPPDPPPPVVVPVVVD

pLDDT: mean 84.24, std 18.0, range [34.5, 98.5]